Protein AF-A0A316W8A5-F1 (afdb_monomer)

pLDDT: mean 81.35, std 13.84, range [47.0, 95.38]

Secondary structure (DSSP, 8-state):
-HHHHHHHHHHHHTT-----HHHHHHHHHHHHHHHHHHHHHHHHHHHHHHHHHHTT-S----------HHHHHHHHHHHHHHTS-TTTTHHHHHHHHHHHHHHTTSPPPPPPSSSS--PPPGGG-TTS-------

Organism: NCBI:txid1522189

InterPro domains:
  IPR0031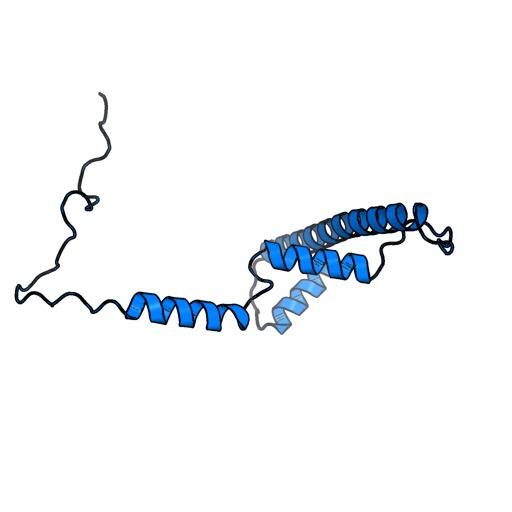62 Transcription initiation factor TAFII31 [PF02291] (1-133)
  IPR003162 Transcription initiation factor TAFII31 [cd07979] (1-111)
  IPR009072 Histone-fold [G3DSA:1.10.20.10] (1-80)
  IPR009072 Histone-fold [SSF47113] (1-75)
  IPR051431 Transcription initiation factor TFIID subunit 9/TAF9 [PTHR48068] (1-133)

Solvent-accessible surface area (backbone atoms only — not comparable to full-atom values): 8451 Å² total; per-residue (Å²): 114,74,66,58,54,52,53,51,51,52,39,46,75,72,72,48,85,81,75,63,73,66,55,54,53,51,50,50,51,48,53,50,53,50,52,55,50,39,51,52,48,9,43,56,48,35,53,53,55,56,53,54,39,76,74,73,50,100,75,74,72,90,65,73,92,66,68,46,72,65,28,43,52,48,30,50,51,55,49,28,61,74,66,68,59,62,56,67,67,70,65,47,49,60,54,48,51,53,50,48,54,62,58,66,65,56,77,79,78,84,83,72,93,65,93,73,85,86,73,69,59,74,92,76,42,94,78,68,83,91,72,82,85,79,129

Structure (mmCIF, N/CA/C/O backbone):
data_AF-A0A316W8A5-F1
#
_entry.id   AF-A0A316W8A5-F1
#
loop_
_atom_site.group_PDB
_atom_site.id
_atom_site.type_symbol
_atom_site.label_atom_id
_atom_site.label_alt_id
_atom_site.label_comp_id
_atom_site.label_asym_id
_atom_site.label_entity_id
_atom_site.label_seq_id
_atom_site.pdbx_PDB_ins_code
_atom_site.Cartn_x
_atom_site.Cartn_y
_atom_site.Cartn_z
_atom_site.occupancy
_atom_site.B_iso_or_equiv
_atom_site.auth_seq_id
_atom_site.auth_comp_id
_atom_site.auth_asym_id
_atom_site.auth_atom_id
_atom_site.pdbx_PDB_model_num
ATOM 1 N N . PRO A 1 1 ? -1.710 -10.010 -24.742 1.00 77.19 1 PRO A N 1
ATOM 2 C CA . PRO A 1 1 ? -0.427 -9.330 -24.426 1.00 77.19 1 PRO A CA 1
ATOM 3 C C . PRO A 1 1 ? 0.420 -10.135 -23.420 1.00 77.19 1 PRO A C 1
ATOM 5 O O . PRO A 1 1 ? -0.143 -10.763 -22.527 1.00 77.19 1 PRO A O 1
ATOM 8 N N . ARG A 1 2 ? 1.752 -10.149 -23.583 1.00 86.44 2 ARG A N 1
ATOM 9 C CA . ARG A 1 2 ? 2.684 -10.954 -22.765 1.00 86.44 2 ARG A CA 1
ATOM 10 C C . ARG A 1 2 ? 2.596 -10.622 -21.271 1.00 86.44 2 ARG A C 1
ATOM 12 O O . ARG A 1 2 ? 2.472 -11.535 -20.462 1.00 86.44 2 ARG A O 1
ATOM 19 N N . ASP A 1 3 ? 2.565 -9.339 -20.929 1.00 88.50 3 ASP A N 1
ATOM 20 C CA . ASP A 1 3 ? 2.628 -8.883 -19.533 1.00 88.50 3 ASP A CA 1
ATOM 21 C C . ASP A 1 3 ? 1.338 -9.171 -18.758 1.00 88.50 3 ASP A C 1
ATOM 23 O O . ASP A 1 3 ? 1.387 -9.543 -17.591 1.00 88.50 3 ASP A O 1
ATOM 27 N N . ALA A 1 4 ? 0.180 -9.137 -19.425 1.00 87.50 4 ALA A N 1
ATOM 28 C CA . ALA A 1 4 ? -1.089 -9.546 -18.820 1.00 87.50 4 ALA A CA 1
ATOM 29 C C . ALA A 1 4 ? -1.084 -11.031 -18.404 1.00 87.50 4 ALA A C 1
ATOM 31 O O . ALA A 1 4 ? -1.635 -11.384 -17.366 1.00 87.50 4 ALA A O 1
ATOM 32 N N . ARG A 1 5 ? -0.415 -11.902 -19.179 1.00 89.25 5 ARG A N 1
ATOM 33 C CA . ARG A 1 5 ? -0.250 -13.321 -18.819 1.00 89.25 5 ARG A CA 1
ATOM 34 C C . ARG A 1 5 ? 0.661 -13.483 -17.602 1.00 89.25 5 ARG A C 1
ATOM 36 O O . ARG A 1 5 ? 0.385 -14.323 -16.758 1.00 89.25 5 ARG A O 1
ATOM 43 N N . ILE A 1 6 ? 1.718 -12.677 -17.502 1.00 91.69 6 ILE A N 1
ATOM 44 C CA . ILE A 1 6 ? 2.619 -12.680 -16.341 1.00 91.69 6 ILE A CA 1
ATOM 45 C C . ILE A 1 6 ? 1.864 -12.227 -15.085 1.00 91.69 6 ILE A C 1
ATOM 47 O O . ILE A 1 6 ? 1.965 -12.884 -14.055 1.00 91.69 6 ILE A O 1
ATOM 51 N N . MET A 1 7 ? 1.051 -11.170 -15.181 1.00 90.25 7 MET A N 1
ATOM 52 C CA . MET A 1 7 ? 0.220 -10.713 -14.061 1.00 90.25 7 MET A CA 1
ATOM 53 C C . MET A 1 7 ? -0.821 -11.760 -13.640 1.00 90.25 7 MET A C 1
ATOM 55 O O . MET A 1 7 ? -1.032 -11.959 -12.449 1.00 90.25 7 MET A O 1
ATOM 59 N N . ALA A 1 8 ? -1.421 -12.486 -14.587 1.00 89.19 8 ALA A N 1
ATOM 60 C CA . ALA A 1 8 ? -2.328 -13.591 -14.269 1.00 89.19 8 ALA A CA 1
ATOM 61 C C . ALA A 1 8 ? -1.612 -14.753 -13.556 1.00 89.19 8 ALA A C 1
ATOM 63 O O . ALA A 1 8 ? -2.130 -15.293 -12.584 1.00 89.19 8 ALA A O 1
ATOM 64 N N . LEU A 1 9 ? -0.395 -15.105 -13.988 1.00 91.44 9 LEU A N 1
ATOM 65 C CA . LEU A 1 9 ? 0.426 -16.112 -13.305 1.00 91.44 9 LEU A CA 1
ATOM 66 C C . LEU A 1 9 ? 0.833 -15.665 -11.894 1.00 91.44 9 LEU A C 1
ATOM 68 O O . LEU A 1 9 ? 0.877 -16.489 -10.984 1.00 91.44 9 LEU A O 1
ATOM 72 N N . LEU A 1 10 ? 1.092 -14.370 -11.697 1.00 92.12 10 LEU A N 1
ATOM 73 C CA . LEU A 1 10 ? 1.365 -13.809 -10.376 1.00 92.12 10 LEU A CA 1
ATOM 74 C C . LEU A 1 10 ? 0.150 -13.970 -9.450 1.00 92.12 10 LEU A C 1
ATOM 76 O O . LEU A 1 10 ? 0.311 -14.449 -8.331 1.00 92.12 10 LEU A O 1
ATOM 80 N N . LEU A 1 11 ? -1.058 -13.646 -9.921 1.00 91.19 11 LEU A N 1
ATOM 81 C CA . LEU A 1 11 ? -2.294 -13.838 -9.149 1.00 91.19 11 LEU A CA 1
ATOM 82 C C . LEU A 1 11 ? -2.524 -15.316 -8.798 1.00 91.19 11 LEU A C 1
ATOM 84 O O . LEU A 1 11 ? -2.798 -15.632 -7.640 1.00 91.19 11 LEU A O 1
ATOM 88 N N . ALA A 1 12 ? -2.303 -16.223 -9.754 1.00 91.50 12 ALA A N 1
ATOM 89 C CA . ALA A 1 12 ? -2.390 -17.661 -9.514 1.00 91.50 12 ALA A CA 1
ATOM 90 C C . ALA A 1 12 ? -1.377 -18.136 -8.455 1.00 91.50 12 ALA A C 1
ATOM 92 O O . ALA A 1 12 ? -1.712 -18.952 -7.601 1.00 91.50 12 ALA A O 1
ATOM 93 N N . SER A 1 13 ? -0.156 -17.583 -8.440 1.00 94.56 13 SER A N 1
ATOM 94 C CA . SER A 1 13 ? 0.847 -17.907 -7.412 1.00 94.56 13 SER A CA 1
ATOM 95 C C . SER A 1 13 ? 0.458 -17.446 -6.001 1.00 94.56 13 SER A C 1
ATOM 97 O O . SER A 1 13 ? 0.945 -18.000 -5.019 1.00 94.56 13 SER A O 1
ATOM 99 N N . MET A 1 14 ? -0.441 -16.462 -5.896 1.00 92.44 14 MET A N 1
ATOM 100 C CA . MET A 1 14 ? -1.006 -15.981 -4.632 1.00 92.44 14 MET A CA 1
ATOM 101 C C . MET A 1 14 ? -2.274 -16.748 -4.215 1.00 92.44 14 MET A C 1
ATOM 103 O O . MET A 1 14 ? -2.869 -16.414 -3.193 1.00 92.44 14 MET A O 1
ATOM 107 N N . GLY A 1 15 ? -2.690 -17.762 -4.985 1.00 92.19 15 GLY A N 1
ATOM 108 C CA . GLY A 1 15 ? -3.896 -18.553 -4.726 1.00 92.19 15 GLY A CA 1
ATOM 109 C C . GLY A 1 15 ? -5.197 -17.893 -5.189 1.00 92.19 15 GLY A C 1
ATOM 110 O O . GLY A 1 15 ? -6.269 -18.280 -4.735 1.00 92.19 15 GLY A O 1
ATOM 111 N N . ILE A 1 16 ? -5.125 -16.884 -6.064 1.00 90.75 16 ILE A N 1
ATOM 112 C CA . ILE A 1 16 ? -6.307 -16.225 -6.633 1.00 90.75 16 ILE A CA 1
ATOM 113 C C . ILE A 1 16 ? -6.645 -16.924 -7.952 1.00 90.75 16 ILE A C 1
ATOM 115 O O . ILE A 1 16 ? -5.950 -16.740 -8.952 1.00 90.75 16 ILE A O 1
ATOM 119 N N . GLU A 1 17 ? -7.694 -17.745 -7.936 1.00 84.25 17 GLU A N 1
ATOM 120 C CA . GLU A 1 17 ? -8.096 -18.583 -9.077 1.00 84.25 17 GLU A CA 1
ATOM 121 C C . GLU A 1 17 ? -9.133 -17.913 -9.989 1.00 84.25 17 GLU A C 1
ATOM 123 O O . GLU A 1 17 ? -9.127 -18.156 -11.196 1.00 84.25 17 GLU A O 1
ATOM 128 N N . ASP A 1 18 ? -9.979 -17.036 -9.439 1.00 86.19 18 ASP A N 1
ATOM 129 C CA . ASP A 1 18 ? -11.000 -16.301 -10.188 1.00 86.19 18 ASP A CA 1
ATOM 130 C C . ASP A 1 18 ? -10.834 -14.792 -9.978 1.00 86.19 18 ASP A C 1
ATOM 132 O O . ASP A 1 18 ? -10.944 -14.274 -8.864 1.00 86.19 18 ASP A O 1
ATOM 136 N N . ALA A 1 19 ? -10.506 -14.086 -11.057 1.00 84.19 19 ALA A N 1
ATOM 137 C CA . ALA A 1 19 ? -10.328 -12.643 -11.069 1.00 84.19 19 ALA A CA 1
ATOM 138 C C . ALA A 1 19 ? -10.990 -12.058 -12.316 1.00 84.19 19 ALA A C 1
ATOM 140 O O . ALA A 1 19 ? -10.778 -12.532 -13.435 1.00 84.19 19 ALA A O 1
ATOM 141 N N . GLU A 1 20 ? -11.747 -10.978 -12.130 1.00 91.44 20 GLU A N 1
ATOM 142 C CA . GLU A 1 20 ? -12.373 -10.268 -13.240 1.00 91.44 20 GLU A CA 1
ATOM 143 C C . GLU A 1 20 ? -11.299 -9.751 -14.220 1.00 91.44 20 GLU A C 1
ATOM 145 O O . GLU A 1 20 ? -10.284 -9.188 -13.789 1.00 91.44 20 GLU A O 1
ATOM 150 N N . PRO A 1 21 ? -11.500 -9.865 -15.548 1.00 85.88 21 PRO A N 1
ATOM 151 C CA . PRO A 1 21 ? -10.518 -9.409 -16.536 1.00 85.88 21 PRO A CA 1
ATOM 152 C C . PRO A 1 21 ? -10.152 -7.920 -16.400 1.00 85.88 21 PRO A C 1
ATOM 154 O O . PRO A 1 21 ? -9.033 -7.528 -16.742 1.00 85.88 21 PRO A O 1
ATOM 157 N N . ALA A 1 22 ? -11.051 -7.090 -15.858 1.00 90.44 22 ALA A N 1
ATOM 158 C CA . ALA A 1 22 ? -10.792 -5.679 -15.577 1.00 90.44 22 ALA A CA 1
ATOM 159 C C . ALA A 1 22 ? -9.662 -5.471 -14.550 1.00 90.44 22 ALA A C 1
ATOM 161 O O . ALA A 1 22 ? -8.873 -4.532 -14.684 1.00 90.44 22 ALA A O 1
ATOM 162 N N . VAL A 1 23 ? -9.518 -6.374 -13.573 1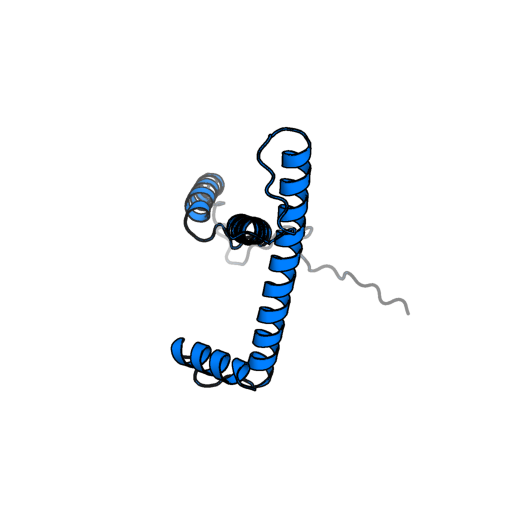.00 91.25 23 VAL A N 1
ATOM 163 C CA . VAL A 1 23 ? -8.477 -6.299 -12.534 1.00 91.25 23 VAL A CA 1
ATOM 164 C C . VAL A 1 23 ? -7.088 -6.426 -13.149 1.00 91.25 23 VAL A C 1
ATOM 166 O O . VAL A 1 23 ? -6.185 -5.673 -12.789 1.00 91.25 23 VAL A O 1
ATOM 169 N N . LEU A 1 24 ? -6.917 -7.321 -14.127 1.00 90.50 24 LEU A N 1
ATOM 170 C CA . LEU A 1 24 ? -5.646 -7.482 -14.840 1.00 90.50 24 LEU A CA 1
ATOM 171 C C . LEU A 1 24 ? -5.252 -6.201 -15.585 1.00 90.50 24 LEU A C 1
ATOM 173 O O . LEU A 1 24 ? -4.088 -5.800 -15.545 1.00 90.50 24 LEU A O 1
ATOM 177 N N . SER A 1 25 ? -6.217 -5.543 -16.234 1.00 91.75 25 SER A N 1
ATOM 178 C CA . SER A 1 25 ? -5.983 -4.270 -16.924 1.00 91.75 25 SER A CA 1
ATOM 179 C C . SER A 1 25 ? -5.609 -3.162 -15.940 1.00 91.75 25 SER A C 1
ATOM 181 O O . SER A 1 25 ? -4.632 -2.447 -16.159 1.00 91.75 25 SER A O 1
ATOM 183 N N . MET A 1 26 ? -6.342 -3.055 -14.830 1.00 93.50 26 MET A N 1
ATOM 184 C CA . MET A 1 26 ? -6.079 -2.066 -13.786 1.00 93.50 26 MET A CA 1
ATOM 185 C C . MET A 1 26 ? -4.694 -2.262 -13.159 1.00 93.50 26 MET A C 1
ATOM 187 O O . MET A 1 26 ? -3.965 -1.295 -12.948 1.00 93.50 26 MET A O 1
ATOM 191 N N . LEU A 1 27 ? -4.301 -3.506 -12.883 1.00 92.06 27 LEU A N 1
ATOM 192 C CA . LEU A 1 27 ? -3.011 -3.815 -12.271 1.00 92.06 27 LEU A CA 1
ATOM 193 C C . LEU A 1 27 ? -1.847 -3.541 -13.231 1.00 92.06 27 LEU A C 1
ATOM 195 O O . LEU A 1 27 ? -0.807 -3.026 -12.816 1.00 92.06 27 LEU A O 1
ATOM 199 N N . LEU A 1 28 ? -2.035 -3.811 -14.524 1.00 92.62 28 LEU A N 1
ATOM 200 C CA . LEU A 1 28 ? -1.055 -3.474 -15.552 1.00 92.62 28 LEU A CA 1
ATOM 201 C C . LEU A 1 28 ? -0.897 -1.955 -15.689 1.00 92.62 28 LEU A C 1
ATOM 203 O O . LEU A 1 28 ? 0.227 -1.452 -15.651 1.00 92.62 28 LEU A O 1
ATOM 207 N N . GLU A 1 29 ? -2.002 -1.214 -15.751 1.00 94.00 29 GLU A N 1
ATOM 208 C CA . GLU A 1 29 ? -1.973 0.248 -15.769 1.00 94.00 29 GLU A CA 1
ATOM 209 C C . GLU A 1 29 ? -1.307 0.820 -14.510 1.00 94.00 29 GLU A C 1
ATOM 211 O O . GLU A 1 29 ? -0.455 1.707 -14.603 1.00 94.00 29 GLU A O 1
ATOM 216 N N . PHE A 1 30 ? -1.637 0.276 -13.338 1.00 93.50 30 PHE A N 1
ATOM 217 C CA . PHE A 1 30 ? -1.005 0.644 -12.079 1.00 93.50 30 PHE A CA 1
ATOM 218 C C . PHE A 1 30 ? 0.508 0.407 -12.116 1.00 93.50 30 PHE A C 1
ATOM 220 O O . PHE A 1 30 ? 1.266 1.312 -11.773 1.00 93.50 30 PHE A O 1
ATOM 227 N N . SER A 1 31 ? 0.960 -0.768 -12.568 1.00 93.12 31 SER A N 1
ATOM 228 C CA . SER A 1 31 ? 2.387 -1.107 -12.639 1.00 93.12 31 SER A CA 1
ATOM 229 C C . SER A 1 31 ? 3.155 -0.150 -13.553 1.00 93.12 31 SER A C 1
ATOM 231 O O . SER A 1 31 ? 4.225 0.343 -13.189 1.00 93.12 31 SER A O 1
ATOM 233 N N . HIS A 1 32 ? 2.556 0.203 -14.692 1.00 94.12 32 HIS A N 1
ATOM 234 C CA . HIS A 1 32 ? 3.144 1.126 -15.649 1.00 94.12 32 HIS A CA 1
ATOM 235 C C . HIS A 1 32 ? 3.195 2.553 -15.092 1.00 94.12 32 HIS A C 1
ATOM 237 O O . HIS A 1 32 ? 4.246 3.194 -15.115 1.00 94.12 32 HIS A O 1
ATOM 243 N N . ARG A 1 33 ? 2.087 3.051 -14.524 1.00 94.38 33 ARG A N 1
ATOM 244 C CA . ARG A 1 33 ? 2.041 4.371 -13.870 1.00 94.38 33 ARG A CA 1
ATOM 245 C C . ARG A 1 33 ? 3.021 4.445 -12.697 1.00 94.38 33 ARG A C 1
ATOM 247 O O . ARG A 1 33 ? 3.678 5.468 -12.513 1.00 94.38 33 ARG A O 1
ATOM 254 N N . TYR A 1 34 ? 3.148 3.372 -11.917 1.00 93.56 34 TYR A N 1
ATOM 255 C CA . TYR A 1 34 ? 4.079 3.303 -10.798 1.00 93.56 34 TYR A CA 1
ATOM 256 C C . TYR A 1 34 ? 5.530 3.420 -11.268 1.00 93.56 34 TYR A C 1
ATOM 258 O O . TYR A 1 34 ? 6.240 4.293 -10.766 1.00 93.56 34 TYR A O 1
ATOM 266 N N . ALA A 1 35 ? 5.941 2.600 -12.241 1.00 94.19 35 ALA A N 1
ATOM 267 C CA . ALA A 1 35 ? 7.293 2.620 -12.794 1.00 94.19 35 ALA A CA 1
ATOM 268 C C . ALA A 1 35 ? 7.618 3.971 -13.445 1.00 94.19 35 ALA A C 1
ATOM 270 O O . ALA A 1 35 ? 8.662 4.551 -13.162 1.00 94.19 35 ALA A O 1
ATOM 271 N N . ALA A 1 36 ? 6.695 4.521 -14.240 1.00 95.00 36 ALA A N 1
ATOM 272 C CA . ALA A 1 36 ? 6.876 5.822 -14.875 1.00 95.00 36 ALA A CA 1
ATOM 273 C C . ALA A 1 36 ? 7.048 6.955 -13.850 1.00 95.00 36 ALA A C 1
ATOM 275 O O . ALA A 1 36 ? 7.872 7.840 -14.051 1.00 95.00 36 ALA A O 1
ATOM 276 N N . ASN A 1 37 ? 6.303 6.934 -12.741 1.00 93.38 37 ASN A N 1
ATOM 277 C CA . ASN A 1 37 ? 6.453 7.941 -11.689 1.00 93.38 37 ASN A CA 1
ATOM 278 C C . ASN A 1 37 ? 7.785 7.794 -10.941 1.00 93.38 37 ASN A C 1
ATOM 280 O O . ASN A 1 37 ? 8.472 8.788 -10.761 1.00 93.38 37 ASN A O 1
ATOM 284 N N . ILE A 1 38 ? 8.188 6.568 -10.583 1.00 93.81 38 ILE A N 1
ATOM 285 C CA . ILE A 1 38 ? 9.491 6.330 -9.937 1.00 93.81 38 ILE A CA 1
ATOM 286 C C . ILE A 1 38 ? 10.647 6.779 -10.833 1.00 93.81 38 ILE A C 1
ATOM 288 O O . ILE A 1 38 ? 11.578 7.410 -10.349 1.00 93.81 38 ILE A O 1
ATOM 292 N N . LEU A 1 39 ? 10.587 6.488 -12.135 1.00 93.12 39 LEU A N 1
ATOM 293 C CA . LEU A 1 39 ? 11.632 6.898 -13.073 1.00 93.12 39 LEU A CA 1
ATOM 294 C C . LEU A 1 39 ? 11.696 8.419 -13.251 1.00 93.12 39 LEU A C 1
ATOM 296 O O . LEU A 1 39 ? 12.792 8.956 -13.362 1.00 93.12 39 LEU A O 1
ATOM 300 N N . ARG A 1 40 ? 10.553 9.120 -13.237 1.00 93.00 40 ARG A N 1
ATOM 301 C CA . ARG A 1 40 ? 10.530 10.594 -13.252 1.00 93.00 40 ARG A CA 1
ATOM 302 C C . ARG A 1 40 ? 11.184 11.180 -12.005 1.00 93.00 40 ARG A C 1
ATOM 304 O O . ARG A 1 40 ? 12.021 12.068 -12.129 1.00 93.00 40 ARG A O 1
ATOM 311 N N . ASP A 1 41 ? 10.843 10.660 -10.830 1.00 92.56 41 ASP A N 1
ATOM 312 C CA . ASP A 1 41 ? 11.420 11.123 -9.564 1.00 92.56 41 ASP A CA 1
ATOM 313 C C . ASP A 1 41 ? 12.931 10.830 -9.510 1.00 92.56 41 ASP A C 1
ATOM 315 O O . ASP A 1 41 ? 13.726 11.694 -9.144 1.00 92.56 41 ASP A O 1
ATOM 319 N N . ALA A 1 42 ? 13.350 9.645 -9.963 1.00 91.81 42 ALA A N 1
ATOM 320 C CA . ALA A 1 42 ? 14.759 9.267 -10.042 1.00 91.81 42 ALA A CA 1
ATOM 321 C C . ALA A 1 42 ? 15.543 10.130 -11.048 1.00 91.81 42 ALA A C 1
ATOM 323 O O . ALA A 1 42 ? 16.689 10.491 -10.787 1.00 91.81 42 ALA A O 1
ATOM 324 N N . GLN A 1 43 ? 14.929 10.522 -12.171 1.00 90.75 43 GLN A N 1
ATOM 325 C CA . GLN A 1 43 ? 15.545 11.457 -13.112 1.00 90.75 43 GLN A CA 1
ATOM 326 C C . GLN A 1 43 ? 15.809 12.814 -12.445 1.00 90.75 43 GLN A C 1
ATOM 328 O O . GLN A 1 43 ? 16.925 13.323 -12.541 1.00 90.75 43 GLN A O 1
ATOM 333 N N . ILE A 1 44 ? 14.833 13.354 -11.708 1.00 90.75 44 ILE A N 1
ATOM 334 C CA . ILE A 1 44 ? 14.994 14.603 -10.947 1.00 90.75 44 ILE A CA 1
ATOM 335 C C . ILE A 1 44 ? 16.162 14.477 -9.956 1.00 90.75 44 ILE A C 1
ATOM 337 O O . ILE A 1 44 ? 17.009 15.367 -9.872 1.00 90.75 44 ILE A O 1
ATOM 341 N N . TYR A 1 45 ? 16.270 13.353 -9.244 1.00 88.94 45 TYR A N 1
ATOM 342 C CA . TYR A 1 45 ? 17.381 13.115 -8.315 1.00 88.94 45 TYR A CA 1
ATOM 343 C C . TYR A 1 45 ? 18.744 13.032 -9.008 1.00 88.94 45 TYR A C 1
ATOM 345 O O . TYR A 1 45 ? 19.689 13.679 -8.548 1.00 88.94 45 TYR A O 1
ATOM 353 N N . SER A 1 46 ? 18.828 12.353 -10.153 1.00 86.06 46 SER A N 1
ATOM 354 C CA . SER A 1 46 ? 20.058 12.296 -10.948 1.00 86.06 46 SER A CA 1
ATOM 355 C C . SER A 1 46 ? 20.491 13.693 -11.424 1.00 86.06 46 SER A C 1
ATOM 357 O O . SER A 1 46 ? 21.657 14.073 -11.301 1.00 86.06 46 SER A O 1
ATOM 359 N N . GLU A 1 47 ? 19.548 14.529 -11.878 1.00 86.12 47 GLU A N 1
ATOM 360 C CA . GLU A 1 47 ? 19.811 15.909 -12.301 1.00 86.12 47 GLU A CA 1
ATOM 361 C C . GLU A 1 47 ? 20.357 16.763 -11.143 1.00 86.12 47 GLU A C 1
ATOM 363 O O . GLU A 1 47 ? 21.342 17.491 -11.320 1.00 86.12 47 GLU A O 1
ATOM 368 N N . HIS A 1 48 ? 19.787 16.621 -9.940 1.00 84.38 48 HIS A N 1
ATOM 369 C CA . HIS A 1 48 ? 20.281 17.282 -8.730 1.00 84.38 48 HIS A CA 1
ATOM 370 C C . HIS A 1 48 ? 21.700 16.831 -8.338 1.00 84.38 48 HIS A C 1
ATOM 372 O O . HIS A 1 48 ? 22.540 17.676 -8.011 1.00 84.38 48 HIS A O 1
ATOM 378 N N . ALA A 1 49 ? 22.005 15.533 -8.415 1.00 79.88 49 ALA A N 1
ATOM 379 C CA . ALA A 1 49 ? 23.336 14.993 -8.122 1.00 79.88 49 ALA A CA 1
ATOM 380 C C . ALA A 1 49 ? 24.409 15.482 -9.120 1.00 79.88 49 ALA A C 1
ATOM 382 O O . ALA A 1 49 ? 25.556 15.773 -8.758 1.00 79.88 49 ALA A O 1
ATOM 383 N N . HIS A 1 50 ? 24.039 15.644 -10.391 1.00 69.25 50 HIS A N 1
ATOM 384 C CA . HIS A 1 50 ? 24.934 16.182 -11.417 1.00 69.25 50 HIS A CA 1
ATOM 385 C C . HIS A 1 50 ? 25.125 17.703 -11.328 1.00 69.25 50 HIS A C 1
ATOM 387 O O . HIS A 1 50 ? 26.143 18.215 -11.804 1.00 69.25 50 HIS A O 1
ATOM 393 N N . PHE A 1 51 ? 24.177 18.450 -10.755 1.00 64.25 51 PHE A N 1
ATOM 394 C CA . PHE A 1 51 ? 24.363 19.875 -10.463 1.00 64.25 51 PHE A CA 1
ATOM 395 C C . PHE A 1 51 ? 25.329 20.089 -9.288 1.00 64.25 51 PHE A C 1
ATOM 397 O O . PHE A 1 51 ? 26.230 20.922 -9.380 1.00 64.25 51 PHE A O 1
ATOM 404 N N . SER A 1 52 ? 25.213 19.291 -8.221 1.00 57.84 52 SER A N 1
ATOM 405 C CA . SER A 1 52 ? 26.089 19.400 -7.044 1.00 57.84 52 SER A CA 1
ATOM 406 C C . SER A 1 52 ? 27.547 19.031 -7.355 1.00 57.84 52 SER A C 1
ATOM 408 O O . SER A 1 52 ? 28.468 19.714 -6.906 1.00 57.84 52 SER A O 1
ATOM 410 N N . THR A 1 53 ? 27.776 18.030 -8.213 1.00 57.22 53 THR A N 1
ATOM 411 C CA . THR A 1 53 ? 29.132 17.599 -8.604 1.00 57.22 53 THR A CA 1
ATOM 412 C C . THR A 1 53 ? 29.831 18.627 -9.508 1.00 57.22 53 THR A C 1
ATOM 414 O O . THR A 1 53 ? 31.039 18.831 -9.394 1.00 57.22 53 THR A O 1
ATOM 417 N N . ARG A 1 54 ? 29.080 19.361 -10.346 1.00 54.81 54 ARG A N 1
ATOM 418 C CA . ARG A 1 54 ? 29.609 20.474 -11.163 1.00 54.81 54 ARG A CA 1
ATOM 419 C C . ARG A 1 54 ? 30.093 21.669 -10.330 1.00 54.81 54 ARG A C 1
ATOM 421 O O . ARG A 1 54 ? 30.906 22.444 -10.823 1.00 54.81 54 ARG A O 1
ATOM 428 N N . SER A 1 55 ? 29.631 21.805 -9.086 1.00 54.31 55 SER A N 1
ATOM 429 C CA . SER A 1 55 ? 30.004 22.902 -8.184 1.00 54.31 55 SER A CA 1
ATOM 430 C C . SER A 1 55 ? 31.130 22.551 -7.193 1.00 54.31 55 SER A C 1
ATOM 432 O O . SER A 1 55 ? 31.567 23.449 -6.474 1.00 54.31 55 SER A O 1
ATOM 434 N N . GLY A 1 56 ? 31.609 21.297 -7.108 1.00 50.03 56 GLY A N 1
ATOM 435 C CA . GLY A 1 56 ? 32.476 20.907 -5.982 1.00 50.03 56 GLY A CA 1
ATOM 436 C C . GLY A 1 56 ? 33.304 19.618 -6.065 1.00 50.03 56 GLY A C 1
ATOM 437 O O . GLY A 1 56 ? 33.768 19.170 -5.021 1.00 50.03 56 GLY A O 1
ATOM 438 N N . GLY A 1 57 ? 33.541 19.002 -7.230 1.00 47.00 57 GLY A N 1
ATOM 439 C CA . GLY A 1 57 ? 34.405 17.811 -7.280 1.00 47.00 57 GLY A CA 1
ATOM 440 C C . GLY A 1 57 ? 34.909 17.437 -8.673 1.00 47.00 57 GLY A C 1
ATOM 441 O O . GLY A 1 57 ? 34.133 17.261 -9.602 1.00 47.00 57 GLY A O 1
ATOM 442 N N . VAL A 1 58 ? 36.227 17.266 -8.792 1.00 48.97 58 VAL A N 1
ATOM 443 C CA . VAL A 1 58 ? 37.040 17.117 -10.022 1.00 48.97 58 VAL A CA 1
ATOM 444 C C . VAL A 1 58 ? 36.794 15.815 -10.825 1.00 48.97 58 VAL A C 1
ATOM 446 O O . VAL A 1 58 ? 37.495 15.552 -11.792 1.00 48.97 58 VAL A O 1
ATOM 449 N N . ASN A 1 59 ? 35.761 15.020 -10.521 1.00 48.44 59 ASN A N 1
ATOM 450 C CA . ASN A 1 59 ? 35.559 13.690 -11.125 1.00 48.44 59 ASN A CA 1
ATOM 451 C C . ASN A 1 59 ? 34.164 13.481 -11.755 1.00 48.44 59 ASN A C 1
ATOM 453 O O . ASN A 1 59 ? 33.600 12.392 -11.665 1.00 48.44 59 ASN A O 1
ATOM 457 N N . ALA A 1 60 ? 33.581 14.495 -12.402 1.00 54.31 60 ALA A N 1
ATOM 458 C CA . ALA A 1 60 ? 32.358 14.312 -13.189 1.00 54.31 60 ALA A CA 1
ATOM 459 C C . ALA A 1 60 ? 32.694 13.719 -14.569 1.00 54.31 60 ALA A C 1
ATOM 461 O O . ALA A 1 60 ? 32.945 14.449 -15.527 1.00 54.31 60 ALA A O 1
ATOM 462 N N . SER A 1 61 ? 32.714 12.387 -14.671 1.00 47.16 61 SER A N 1
ATOM 463 C CA . SER A 1 61 ? 32.716 11.701 -15.967 1.00 47.16 61 SER A CA 1
ATOM 464 C C . SER A 1 61 ? 31.522 12.191 -16.790 1.00 47.16 61 SER A C 1
ATOM 466 O O . SER A 1 61 ? 30.378 12.109 -16.346 1.00 47.16 61 SER A O 1
ATOM 468 N N . ALA A 1 62 ? 31.804 12.730 -17.974 1.00 48.69 62 ALA A N 1
ATOM 469 C CA . ALA A 1 62 ? 30.864 13.336 -18.913 1.00 48.69 62 ALA A CA 1
ATOM 470 C C . ALA A 1 62 ? 29.952 12.310 -19.619 1.00 48.69 62 ALA A C 1
ATOM 472 O O . ALA A 1 62 ? 29.735 12.381 -20.827 1.00 48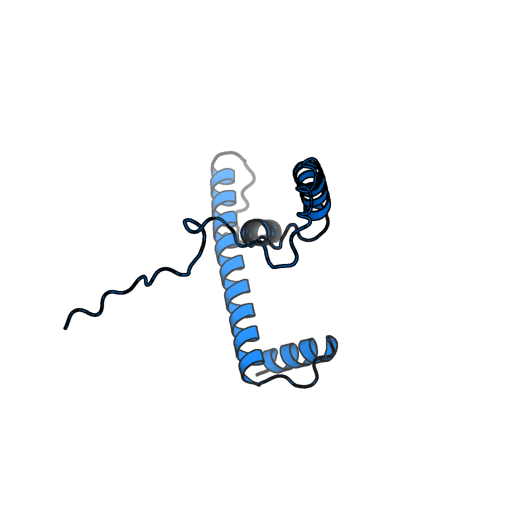.69 62 ALA A O 1
ATOM 473 N N . SER A 1 63 ? 29.427 11.330 -18.887 1.00 48.88 63 SER A N 1
ATOM 474 C CA . SER A 1 63 ? 28.331 10.488 -19.356 1.00 48.88 63 SER A CA 1
ATOM 475 C C . SER A 1 63 ? 27.010 11.193 -19.061 1.00 48.88 63 SER A C 1
ATOM 477 O O . SER A 1 63 ? 26.854 11.784 -17.995 1.00 48.88 63 SER A O 1
ATOM 479 N N . SER A 1 64 ? 26.080 11.152 -20.018 1.00 55.97 64 SER A N 1
ATOM 480 C CA . SER A 1 64 ? 24.686 11.613 -19.922 1.00 55.97 64 SER A CA 1
ATOM 481 C C . SER A 1 64 ? 24.054 11.343 -18.546 1.00 55.97 64 SER A C 1
ATOM 483 O O . SER A 1 64 ? 24.489 10.387 -17.906 1.00 55.97 64 SER A O 1
ATOM 485 N N . PRO A 1 65 ? 23.033 12.113 -18.100 1.00 61.44 65 PRO A N 1
ATOM 486 C CA . PRO A 1 65 ? 22.333 11.863 -16.835 1.00 61.44 65 PRO A CA 1
ATOM 487 C C . PRO A 1 65 ? 21.695 10.471 -16.871 1.00 61.44 65 PRO A C 1
ATOM 489 O O . PRO A 1 65 ? 20.580 10.274 -17.352 1.00 61.44 65 PRO A O 1
ATOM 492 N N . ALA A 1 66 ? 22.470 9.477 -16.467 1.00 74.00 66 ALA A N 1
ATOM 493 C CA . ALA A 1 66 ? 22.085 8.090 -16.459 1.00 74.00 66 ALA A CA 1
ATOM 494 C C . ALA A 1 66 ? 21.534 7.839 -15.067 1.00 74.00 66 ALA A C 1
ATOM 496 O O . ALA A 1 66 ? 22.268 7.936 -14.087 1.00 74.00 66 ALA A O 1
ATOM 497 N N . VAL A 1 67 ? 20.235 7.557 -14.995 1.00 82.12 67 VAL A N 1
ATOM 498 C CA . VAL A 1 67 ? 19.556 7.242 -13.739 1.00 82.12 67 VAL A CA 1
ATOM 499 C C . VAL A 1 67 ? 20.268 6.058 -13.084 1.00 82.12 67 VAL A C 1
ATOM 501 O O . VAL A 1 67 ? 20.297 4.957 -13.642 1.00 82.12 67 VAL A O 1
ATOM 504 N N . GLY A 1 68 ? 20.875 6.303 -11.924 1.00 87.31 68 GLY A N 1
ATOM 505 C CA . GLY A 1 68 ? 21.594 5.292 -11.164 1.00 87.31 68 GLY A CA 1
ATOM 506 C C . GLY A 1 68 ? 20.655 4.415 -10.338 1.00 87.31 68 GLY A C 1
ATOM 507 O O . GLY A 1 68 ? 19.496 4.752 -10.094 1.00 87.31 68 GLY A O 1
ATOM 508 N N . LEU A 1 69 ? 21.177 3.286 -9.849 1.00 90.06 69 LEU A N 1
ATOM 509 C CA . LEU A 1 69 ? 20.451 2.439 -8.897 1.00 90.06 69 LEU A CA 1
ATOM 510 C C . LEU A 1 69 ? 20.101 3.211 -7.614 1.00 90.06 69 LEU A C 1
ATOM 512 O O . LEU A 1 69 ? 18.989 3.077 -7.107 1.00 90.06 69 LEU A O 1
ATOM 516 N N . GLU A 1 70 ? 21.020 4.052 -7.135 1.00 89.25 70 GLU A N 1
ATOM 517 C CA . GLU A 1 70 ? 20.830 4.872 -5.933 1.00 89.25 70 GLU A CA 1
ATOM 518 C C . GLU A 1 70 ? 19.675 5.872 -6.086 1.00 89.25 70 GLU A C 1
ATOM 520 O O . GLU A 1 70 ? 18.867 6.023 -5.171 1.00 89.25 70 GLU A O 1
ATOM 525 N N . ASP A 1 71 ? 19.523 6.485 -7.265 1.00 89.88 71 ASP A N 1
ATOM 526 C CA . ASP A 1 71 ? 18.425 7.418 -7.544 1.00 89.88 71 ASP A CA 1
ATOM 527 C C . ASP A 1 71 ? 17.067 6.703 -7.509 1.00 89.88 71 ASP A C 1
ATOM 529 O O . ASP A 1 71 ? 16.085 7.220 -6.971 1.00 89.88 71 ASP A O 1
ATOM 533 N N . ILE A 1 72 ? 17.014 5.475 -8.038 1.00 92.75 72 ILE A N 1
ATOM 534 C CA . ILE A 1 72 ? 15.813 4.631 -8.014 1.00 92.75 72 ILE A CA 1
ATOM 535 C C . ILE A 1 72 ? 15.493 4.204 -6.579 1.00 92.75 72 ILE A C 1
ATOM 537 O O . ILE A 1 72 ? 14.336 4.271 -6.161 1.00 92.75 72 ILE A O 1
ATOM 541 N N . MET A 1 73 ? 16.497 3.784 -5.806 1.00 92.62 73 MET A N 1
ATOM 542 C CA . MET A 1 73 ? 16.317 3.415 -4.401 1.00 92.62 73 MET A CA 1
ATOM 543 C C . MET A 1 73 ? 15.814 4.599 -3.571 1.00 92.62 73 MET A C 1
ATOM 545 O O . MET A 1 73 ? 14.888 4.442 -2.767 1.00 92.62 73 MET A O 1
ATOM 549 N N . LEU A 1 74 ? 16.356 5.794 -3.811 1.00 91.06 74 LEU A N 1
ATOM 550 C CA . LEU A 1 74 ? 15.906 7.017 -3.163 1.00 91.06 74 LEU A CA 1
ATOM 551 C C . LEU A 1 74 ? 14.454 7.342 -3.540 1.00 91.06 74 LEU A C 1
ATOM 553 O O . LEU A 1 74 ? 13.634 7.544 -2.646 1.00 91.06 74 LEU A O 1
ATOM 557 N N . ALA A 1 75 ? 14.096 7.290 -4.826 1.00 92.06 75 ALA A N 1
ATOM 558 C CA . ALA A 1 75 ? 12.724 7.507 -5.303 1.00 92.06 75 ALA A CA 1
ATOM 559 C C . ALA A 1 75 ? 11.720 6.524 -4.695 1.00 92.06 75 ALA A C 1
ATOM 561 O O . ALA A 1 75 ? 10.644 6.920 -4.236 1.00 92.06 75 ALA A O 1
ATOM 562 N N . VAL A 1 76 ? 12.077 5.242 -4.614 1.00 91.94 76 VAL A N 1
ATOM 563 C CA . VAL A 1 76 ? 11.228 4.226 -3.985 1.00 91.94 76 VAL A CA 1
ATOM 564 C C . VAL A 1 76 ? 11.078 4.491 -2.487 1.00 91.94 76 VAL A C 1
ATOM 566 O O . VAL A 1 76 ? 9.956 4.471 -1.980 1.00 91.94 76 VAL A O 1
ATOM 569 N N . SER A 1 77 ? 12.168 4.789 -1.776 1.00 88.88 77 SER A N 1
ATOM 570 C CA . SER A 1 77 ? 12.120 5.050 -0.331 1.00 88.88 77 SER A CA 1
ATOM 571 C C . SER A 1 77 ? 11.302 6.301 0.017 1.00 88.88 77 SER A C 1
ATOM 573 O O . SER A 1 77 ? 10.469 6.251 0.925 1.00 88.88 77 SER A O 1
ATOM 575 N N . ALA A 1 78 ? 11.442 7.385 -0.752 1.00 88.69 78 ALA A N 1
ATOM 576 C CA . ALA A 1 78 ? 10.666 8.611 -0.585 1.00 88.69 78 ALA A CA 1
ATOM 577 C C . ALA A 1 78 ? 9.166 8.366 -0.808 1.00 88.69 78 ALA A C 1
ATOM 579 O O . ALA A 1 78 ? 8.318 8.805 -0.025 1.00 88.69 78 ALA A O 1
ATOM 580 N N . LYS A 1 79 ? 8.817 7.593 -1.842 1.00 87.25 79 LYS A N 1
ATOM 581 C CA . LYS A 1 79 ? 7.423 7.242 -2.128 1.00 87.25 79 LYS A CA 1
ATOM 582 C C . LYS A 1 79 ? 6.821 6.331 -1.062 1.00 87.25 79 LYS A C 1
ATOM 584 O O . LYS A 1 79 ? 5.665 6.513 -0.685 1.00 87.25 79 LYS A O 1
ATOM 589 N N . LEU A 1 80 ? 7.595 5.379 -0.546 1.00 85.19 80 LEU A N 1
ATOM 590 C CA . LEU A 1 80 ? 7.178 4.502 0.546 1.00 85.19 80 LEU A CA 1
ATOM 591 C C . LEU A 1 80 ? 6.942 5.278 1.849 1.00 85.19 80 LEU A C 1
ATOM 593 O O . LEU A 1 80 ? 5.967 4.991 2.547 1.00 85.19 80 LEU A O 1
ATOM 597 N N . ALA A 1 81 ? 7.778 6.279 2.143 1.00 82.19 81 ALA A N 1
ATOM 598 C CA . ALA A 1 81 ? 7.597 7.169 3.286 1.00 82.19 81 ALA A CA 1
ATOM 599 C C . ALA A 1 81 ? 6.297 7.985 3.175 1.00 82.19 81 ALA A C 1
ATOM 601 O O . ALA A 1 81 ? 5.520 8.033 4.126 1.00 82.19 81 ALA A O 1
ATOM 602 N N . ASN A 1 82 ? 6.012 8.550 1.998 1.00 79.00 82 ASN A N 1
ATOM 603 C CA . ASN A 1 82 ? 4.814 9.367 1.770 1.00 79.00 82 ASN A CA 1
ATOM 604 C C . ASN A 1 82 ? 3.523 8.545 1.632 1.00 79.00 82 ASN A C 1
ATOM 606 O O . ASN A 1 82 ? 2.447 9.013 1.989 1.00 79.00 82 ASN A O 1
ATOM 610 N N . SER A 1 83 ? 3.606 7.308 1.137 1.00 76.38 83 SER A N 1
ATOM 611 C CA . SER A 1 83 ? 2.442 6.428 0.959 1.00 76.38 83 SER A CA 1
ATOM 612 C C 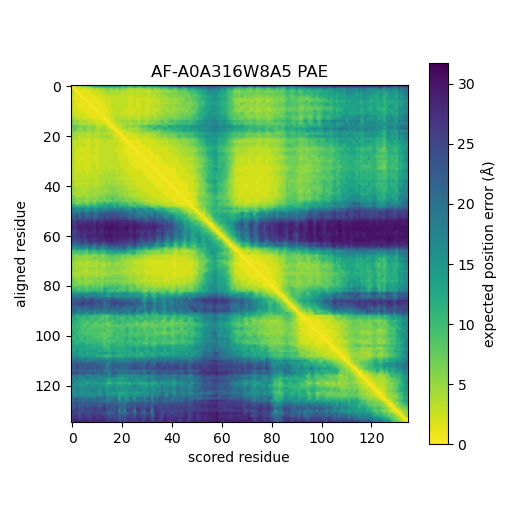. SER A 1 83 ? 1.922 5.837 2.279 1.00 76.38 83 SER A C 1
ATOM 614 O O . SER A 1 83 ? 0.980 5.043 2.247 1.00 76.38 83 SER A O 1
ATOM 616 N N . GLY A 1 84 ? 2.562 6.122 3.419 1.00 63.53 84 GLY A N 1
ATOM 617 C CA . GLY A 1 84 ? 2.184 5.593 4.736 1.00 63.53 84 GLY A CA 1
ATOM 61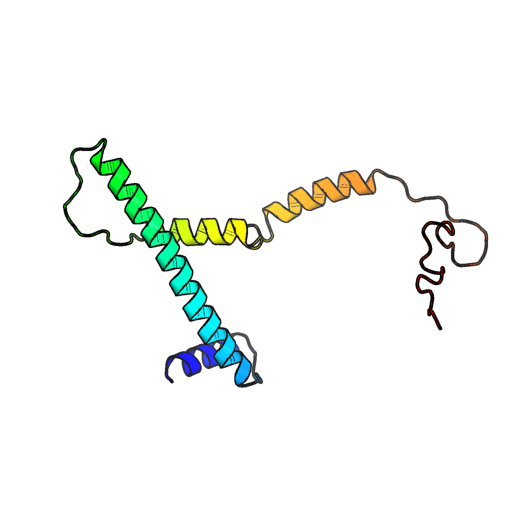8 C C . GLY A 1 84 ? 2.395 4.082 4.911 1.00 63.53 84 GLY A C 1
ATOM 619 O O . GLY A 1 84 ? 2.252 3.569 6.013 1.00 63.53 84 GLY A O 1
ATOM 620 N N . ARG A 1 85 ? 2.770 3.355 3.847 1.00 61.31 85 ARG A N 1
ATOM 621 C CA . ARG A 1 85 ? 2.972 1.893 3.851 1.00 61.31 85 ARG A CA 1
ATOM 622 C C . ARG A 1 85 ? 4.428 1.472 4.066 1.00 61.31 85 ARG A C 1
ATOM 624 O O . ARG A 1 85 ? 4.675 0.336 4.453 1.00 61.31 85 ARG A O 1
ATOM 631 N N . GLY A 1 86 ? 5.390 2.381 3.878 1.00 54.62 86 GLY A N 1
ATOM 632 C CA . GLY A 1 86 ? 6.834 2.128 4.011 1.00 54.62 86 GLY A CA 1
ATOM 633 C C . GLY A 1 86 ? 7.360 1.914 5.431 1.00 54.62 86 GLY A C 1
ATOM 634 O O . GLY A 1 86 ? 8.545 1.657 5.610 1.00 54.62 86 GLY A O 1
ATOM 635 N N . ARG A 1 87 ? 6.496 2.028 6.442 1.00 53.53 87 ARG A N 1
ATOM 636 C CA . ARG A 1 87 ? 6.807 1.820 7.866 1.00 53.53 87 ARG A CA 1
ATOM 637 C C . ARG A 1 87 ? 5.939 0.739 8.519 1.00 53.53 87 ARG A C 1
ATOM 639 O O . ARG A 1 87 ? 5.864 0.661 9.746 1.00 53.53 87 ARG A O 1
ATOM 646 N N . GLY A 1 88 ? 5.290 -0.082 7.692 1.00 54.47 88 GLY A N 1
ATOM 647 C CA . GLY A 1 88 ? 4.371 -1.123 8.129 1.00 54.47 88 GLY A CA 1
ATOM 648 C C . GLY A 1 88 ? 5.024 -2.116 9.090 1.00 54.47 88 GLY A C 1
ATOM 649 O O . GLY A 1 88 ? 6.104 -2.647 8.831 1.00 54.47 88 GLY A O 1
ATOM 650 N N . ALA A 1 89 ? 4.318 -2.366 10.187 1.00 53.69 89 ALA A N 1
ATOM 651 C CA . ALA A 1 89 ? 4.539 -3.377 11.218 1.00 53.69 89 ALA A CA 1
ATOM 652 C C . ALA A 1 89 ? 5.539 -3.058 12.343 1.00 53.69 89 ALA A C 1
ATOM 654 O O . ALA A 1 89 ? 5.133 -3.088 13.504 1.00 53.69 89 ALA A O 1
ATOM 655 N N . ALA A 1 90 ? 6.817 -2.767 12.074 1.00 51.56 90 ALA A N 1
ATOM 656 C CA . ALA A 1 90 ? 7.801 -2.696 13.171 1.00 51.56 90 ALA A CA 1
ATOM 657 C C . ALA A 1 90 ? 7.699 -1.397 13.993 1.00 51.56 90 ALA A C 1
ATOM 659 O O . ALA A 1 90 ? 7.579 -1.443 15.215 1.00 51.56 90 ALA A O 1
ATOM 660 N N . THR A 1 91 ? 7.687 -0.237 13.326 1.00 61.28 91 THR A N 1
ATOM 661 C CA . THR A 1 91 ? 7.616 1.072 14.012 1.00 61.28 91 THR A CA 1
ATOM 662 C C . THR A 1 91 ? 6.216 1.406 14.527 1.00 61.28 91 THR A C 1
ATOM 664 O O . THR A 1 91 ? 6.062 2.127 15.510 1.00 61.28 91 THR A O 1
ATOM 667 N N . GLU A 1 92 ? 5.188 0.844 13.891 1.00 69.12 92 GLU A N 1
ATOM 668 C CA . GLU A 1 92 ? 3.794 1.077 14.261 1.00 69.12 92 GLU A CA 1
ATOM 669 C C . GLU A 1 92 ? 3.452 0.420 15.601 1.00 69.12 92 GLU A C 1
ATOM 671 O O . GLU A 1 92 ? 2.717 0.999 16.392 1.00 69.12 92 GLU A O 1
ATOM 676 N N . LYS A 1 93 ? 4.041 -0.742 15.918 1.00 83.25 93 LYS A N 1
ATOM 677 C CA . LYS A 1 93 ? 3.768 -1.443 17.178 1.00 83.25 93 LYS A CA 1
ATOM 678 C C . LYS A 1 93 ? 4.205 -0.641 18.405 1.00 83.25 93 LYS A C 1
ATOM 680 O O . LYS A 1 93 ? 3.438 -0.548 19.356 1.00 83.25 93 LYS A O 1
ATOM 685 N N . GLU A 1 94 ? 5.413 -0.080 18.413 1.00 85.69 94 GLU A N 1
ATOM 686 C CA . GLU A 1 94 ? 5.902 0.712 19.554 1.00 85.69 94 GLU A CA 1
ATOM 687 C C . GLU A 1 94 ? 5.096 2.003 19.726 1.00 85.69 94 GLU A C 1
ATOM 689 O O . GLU A 1 94 ? 4.694 2.342 20.841 1.00 85.69 94 GLU A O 1
ATOM 694 N N . MET A 1 95 ? 4.779 2.671 18.613 1.00 86.94 95 MET A N 1
ATOM 695 C CA . MET A 1 95 ? 3.895 3.836 18.602 1.00 86.94 95 MET A CA 1
ATOM 696 C C . MET A 1 95 ? 2.503 3.487 19.150 1.00 86.94 95 MET A C 1
ATOM 698 O O . MET A 1 95 ? 2.008 4.171 20.044 1.00 86.94 95 MET A O 1
ATOM 702 N N . LEU A 1 96 ? 1.890 2.401 18.669 1.00 89.44 96 LEU A N 1
ATOM 703 C CA . LEU A 1 96 ? 0.582 1.930 19.126 1.00 89.44 96 LEU A CA 1
ATOM 704 C C . LEU A 1 96 ? 0.602 1.506 20.592 1.00 89.44 96 LEU A C 1
ATOM 706 O O . LEU A 1 96 ? -0.353 1.788 21.301 1.00 89.44 96 LEU A O 1
ATOM 710 N N . LEU A 1 97 ? 1.669 0.861 21.071 1.00 92.75 97 LEU A N 1
ATOM 711 C CA . LEU A 1 97 ? 1.802 0.488 22.481 1.00 92.75 97 LEU A CA 1
ATOM 712 C C . LEU A 1 97 ? 1.918 1.720 23.384 1.00 92.75 97 LEU A C 1
ATOM 714 O O . LEU A 1 97 ? 1.301 1.755 24.450 1.00 92.75 97 LEU A O 1
ATOM 718 N N . SER A 1 98 ? 2.664 2.740 22.956 1.00 91.00 98 SER A N 1
ATOM 719 C CA . SER A 1 98 ? 2.748 4.019 23.664 1.00 91.00 98 SER A CA 1
ATOM 720 C C . SER A 1 98 ? 1.387 4.725 23.713 1.00 91.00 98 SER A C 1
ATOM 722 O O . SER A 1 98 ? 0.954 5.140 24.789 1.00 91.00 98 SER A O 1
ATOM 724 N N . LEU A 1 99 ? 0.671 4.779 22.583 1.00 92.19 99 LEU A N 1
ATOM 725 C CA . LEU A 1 99 ? -0.685 5.334 22.506 1.00 92.19 99 LEU A CA 1
ATOM 726 C C . LEU A 1 99 ? -1.695 4.530 23.333 1.00 92.19 99 LEU A C 1
ATOM 728 O O . LEU A 1 99 ? -2.520 5.104 24.034 1.00 92.19 99 LEU A O 1
ATOM 732 N N . ALA A 1 100 ? -1.623 3.202 23.298 1.00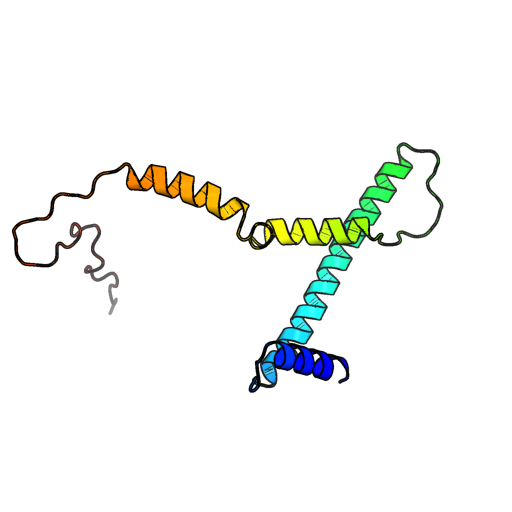 94.19 100 ALA A N 1
ATOM 733 C CA . ALA A 1 100 ? -2.486 2.347 24.101 1.00 94.19 100 ALA A CA 1
ATOM 734 C C . ALA A 1 100 ? -2.231 2.573 25.595 1.00 94.19 100 ALA A C 1
ATOM 736 O O . ALA A 1 100 ? -3.178 2.668 26.366 1.00 94.19 100 ALA A O 1
ATOM 737 N N . SER A 1 101 ? -0.969 2.720 26.004 1.00 94.75 101 SER A N 1
ATOM 738 C CA . SER A 1 101 ? -0.614 2.994 27.400 1.00 94.75 101 SER A CA 1
ATOM 739 C C . SER A 1 101 ? -1.139 4.352 27.873 1.00 94.75 101 SER A C 1
ATOM 741 O O . SER A 1 101 ? -1.597 4.458 29.007 1.00 94.75 101 SER A O 1
ATOM 743 N N . SER A 1 102 ? -1.120 5.382 27.017 1.00 94.31 102 SER A N 1
ATOM 744 C CA . SER A 1 102 ? -1.648 6.707 27.366 1.00 94.31 102 SER A CA 1
ATOM 745 C C . SER A 1 102 ? -3.179 6.754 27.402 1.00 94.31 102 SER A C 1
ATOM 747 O O . SER A 1 102 ? -3.739 7.356 28.315 1.00 94.31 102 SER A O 1
ATOM 749 N N . LEU A 1 103 ? -3.869 6.088 26.470 1.00 93.31 103 LEU A N 1
ATOM 750 C CA . LEU A 1 103 ? -5.336 6.022 26.448 1.00 93.31 103 LEU A CA 1
ATOM 751 C C . LEU A 1 103 ? -5.888 5.147 27.581 1.00 93.31 103 LEU A C 1
ATOM 753 O O . LEU A 1 103 ? -6.797 5.560 28.305 1.00 93.31 103 LEU A O 1
ATOM 757 N N . ASN A 1 104 ? -5.293 3.971 27.791 1.00 94.88 104 ASN A N 1
ATOM 758 C CA . ASN A 1 104 ? -5.724 3.019 28.817 1.00 94.88 104 ASN A CA 1
ATOM 759 C C . ASN A 1 104 ? -5.374 3.469 30.245 1.00 94.88 104 ASN A C 1
ATOM 761 O O . ASN A 1 104 ? -5.812 2.833 31.201 1.00 94.88 104 ASN A O 1
ATOM 765 N N . ALA A 1 105 ? -4.605 4.551 30.416 1.00 95.38 105 ALA A N 1
ATOM 766 C CA . ALA A 1 105 ? -4.371 5.158 31.726 1.00 95.38 105 ALA A CA 1
ATOM 767 C C . ALA A 1 105 ? -5.641 5.801 32.310 1.00 95.38 105 ALA A C 1
ATOM 769 O O . ALA A 1 105 ? -5.740 5.973 33.526 1.00 95.38 105 ALA A O 1
ATOM 770 N N . THR A 1 106 ? -6.615 6.158 31.465 1.00 92.81 106 THR A N 1
ATOM 771 C CA . THR A 1 106 ? -7.901 6.686 31.928 1.00 92.81 106 THR A CA 1
ATOM 772 C C . THR A 1 106 ? -8.819 5.535 32.353 1.00 92.81 106 THR A C 1
ATOM 774 O O . THR A 1 106 ? -9.096 4.647 31.543 1.00 92.81 106 THR A O 1
ATOM 777 N N . PRO A 1 107 ? -9.278 5.492 33.620 1.00 91.06 107 PRO A N 1
ATOM 778 C CA . PRO A 1 107 ? -10.144 4.416 34.076 1.00 91.06 107 PRO A CA 1
ATOM 779 C C . PRO A 1 107 ? -11.496 4.481 33.366 1.00 91.06 107 PRO A C 1
ATOM 781 O O . PRO A 1 107 ? -11.988 5.557 33.016 1.00 91.06 107 PRO A O 1
ATOM 784 N N . LEU A 1 108 ? -12.116 3.315 33.190 1.00 90.69 108 LEU A N 1
ATOM 785 C CA . LEU A 1 108 ? -13.447 3.228 32.600 1.00 90.69 108 LEU A CA 1
ATOM 786 C C . LEU A 1 108 ? -14.472 3.985 33.467 1.00 90.69 108 LEU A C 1
ATOM 788 O O . LEU A 1 108 ? -14.399 3.910 34.699 1.00 90.69 108 LEU A O 1
ATOM 792 N N . PRO A 1 109 ? -15.445 4.688 32.856 1.00 88.38 109 PRO A N 1
ATOM 793 C CA . PRO A 1 109 ? -16.542 5.299 33.593 1.00 88.38 109 PRO A CA 1
ATOM 794 C C . PRO A 1 109 ? -17.315 4.246 34.401 1.00 88.38 109 PRO A C 1
ATOM 796 O O . PRO A 1 109 ? -17.496 3.126 33.913 1.00 88.38 109 PRO A O 1
ATOM 799 N N . PRO A 1 110 ? -17.808 4.584 35.604 1.00 85.38 110 PRO A N 1
ATOM 800 C CA . PRO A 1 110 ? -18.622 3.664 36.384 1.00 85.38 110 PRO A CA 1
ATOM 801 C C . PRO A 1 110 ? -19.879 3.280 35.597 1.00 85.38 110 PRO A C 1
ATOM 803 O O . PRO A 1 110 ? -20.538 4.129 34.988 1.00 85.38 110 PRO A O 1
ATOM 806 N N . ILE A 1 111 ? -20.202 1.989 35.609 1.00 80.94 111 ILE A N 1
ATOM 807 C CA . ILE A 1 111 ? -21.441 1.470 35.032 1.00 80.94 111 ILE A CA 1
ATOM 808 C C . ILE A 1 111 ? -22.642 2.004 35.826 1.00 80.94 111 ILE A C 1
ATOM 810 O O . ILE A 1 111 ? -22.589 2.099 37.050 1.00 80.94 111 ILE A O 1
ATOM 814 N N . SER A 1 112 ? -23.713 2.401 35.137 1.00 76.50 112 SER A N 1
ATOM 815 C CA . SER A 1 112 ? -24.965 2.811 35.783 1.00 76.50 112 SER A CA 1
ATOM 816 C C . SER A 1 112 ? -25.822 1.593 36.121 1.00 76.50 112 SER A C 1
ATOM 818 O O . SER A 1 112 ? -25.979 0.725 35.266 1.00 76.50 112 SER A O 1
ATOM 820 N N . ASP A 1 113 ? -26.470 1.588 37.287 1.00 74.69 113 ASP A N 1
ATOM 821 C CA . ASP A 1 113 ? -27.419 0.533 37.695 1.00 74.69 113 ASP A CA 1
ATOM 822 C C . ASP A 1 113 ? -28.762 0.582 36.937 1.00 74.69 113 ASP A C 1
ATOM 824 O O . ASP A 1 113 ? -29.635 -0.270 37.114 1.00 74.69 113 ASP A O 1
ATOM 828 N N . THR A 1 114 ? -28.959 1.587 36.079 1.00 81.12 114 THR A N 1
ATOM 829 C CA . THR A 1 114 ? -30.155 1.727 35.250 1.00 81.12 114 THR A CA 1
ATOM 830 C C . THR A 1 114 ? -30.111 0.748 34.079 1.00 81.12 114 THR A C 1
ATOM 832 O O . THR A 1 114 ? -29.227 0.825 33.227 1.00 81.12 114 THR A O 1
ATOM 835 N N . TYR A 1 115 ? -31.105 -0.134 33.986 1.00 77.94 115 TYR A N 1
ATOM 836 C CA . TYR A 1 115 ? -31.288 -0.997 32.820 1.00 77.94 115 TYR A CA 1
ATOM 837 C C . TYR A 1 115 ? -31.608 -0.149 31.580 1.00 77.94 115 TYR A C 1
ATOM 839 O O . TYR A 1 115 ? -32.664 0.479 31.508 1.00 77.94 115 TYR A O 1
ATOM 847 N N . GLY A 1 116 ? -30.703 -0.117 30.601 1.00 83.81 116 GLY A N 1
ATOM 848 C CA . GLY A 1 116 ? -30.914 0.590 29.336 1.00 83.81 116 GLY A CA 1
ATOM 849 C C . GLY A 1 116 ? -29.623 1.043 28.654 1.00 83.81 116 GLY A C 1
ATOM 850 O O . GLY A 1 116 ? -28.521 0.837 29.157 1.00 83.81 116 GLY A O 1
ATOM 851 N N . ILE A 1 117 ? -29.766 1.669 27.483 1.00 82.00 117 ILE A N 1
ATOM 852 C CA . ILE A 1 117 ? -28.650 2.236 26.714 1.00 82.00 117 ILE A CA 1
ATOM 853 C C . ILE A 1 117 ? -28.434 3.686 27.157 1.00 82.00 117 ILE A C 1
ATOM 855 O O . ILE A 1 117 ? -29.341 4.514 27.061 1.00 82.00 117 ILE A O 1
ATOM 859 N N . ARG A 1 118 ? -27.219 4.018 27.604 1.00 79.56 118 ARG A N 1
ATOM 860 C CA . ARG A 1 118 ? -26.838 5.400 27.918 1.00 79.56 118 ARG A CA 1
ATOM 861 C C . ARG A 1 118 ? -26.482 6.144 26.633 1.00 79.56 118 ARG A C 1
ATOM 863 O O . ARG A 1 118 ? -25.387 5.981 26.100 1.00 79.56 118 ARG A O 1
ATOM 870 N N . LEU A 1 119 ? -27.405 6.970 26.152 1.00 82.94 119 LEU A N 1
ATOM 871 C CA . LEU A 1 119 ? -27.135 7.882 25.043 1.00 82.94 119 LEU A CA 1
ATOM 872 C C . LEU A 1 119 ? -26.187 9.012 25.500 1.00 82.94 119 LEU A C 1
ATOM 874 O O . LEU A 1 119 ? -26.267 9.451 26.654 1.00 82.94 119 LEU A O 1
ATOM 878 N N . PRO A 1 120 ? -25.285 9.495 24.624 1.00 85.81 120 PRO A N 1
ATOM 879 C CA . PRO A 1 120 ? -24.589 10.761 24.833 1.00 85.81 120 PRO A CA 1
ATOM 880 C C . PRO A 1 120 ? -25.582 11.918 25.054 1.00 85.81 120 PRO A C 1
ATOM 882 O O . PRO A 1 120 ? -26.757 11.790 24.707 1.00 85.81 120 PRO A O 1
ATOM 885 N N . PRO A 1 121 ? -25.141 13.063 25.608 1.00 84.94 121 PRO A N 1
ATOM 886 C CA . PRO A 1 121 ? -25.991 14.245 25.736 1.00 84.94 121 PRO A CA 1
ATOM 887 C C . PRO A 1 121 ? -26.675 14.609 24.404 1.00 84.94 121 PRO A C 1
ATOM 889 O O . PRO A 1 121 ? -26.058 14.423 23.351 1.00 84.94 121 PRO A O 1
ATOM 892 N N . PRO A 1 122 ? -27.890 15.197 24.426 1.00 79.56 122 PRO A N 1
ATOM 893 C CA . PRO A 1 122 ? -28.668 15.519 23.221 1.00 79.56 122 PRO A CA 1
ATOM 894 C C . PRO A 1 122 ? -27.894 16.379 22.209 1.00 79.56 122 PRO A C 1
ATOM 896 O O . PRO A 1 122 ? -28.068 16.233 21.007 1.00 79.56 122 PRO A O 1
ATOM 899 N N . GLN A 1 123 ? -26.977 17.229 22.687 1.00 81.50 123 GLN A N 1
ATOM 900 C CA . GLN A 1 123 ? -26.096 18.060 21.854 1.00 81.50 123 GLN A CA 1
ATOM 901 C C . GLN A 1 123 ? -25.118 17.245 20.994 1.00 81.50 123 GLN A C 1
ATOM 903 O O . GLN A 1 123 ? -24.671 17.713 19.954 1.00 81.50 123 GLN A O 1
ATOM 908 N N . HIS A 1 124 ? -24.764 16.038 21.436 1.00 82.12 124 HIS A N 1
ATOM 909 C CA . HIS A 1 124 ? -23.874 15.112 20.734 1.00 82.12 124 HIS A CA 1
ATOM 910 C C . HIS A 1 124 ? -24.660 13.961 20.085 1.00 82.12 124 HIS A C 1
ATOM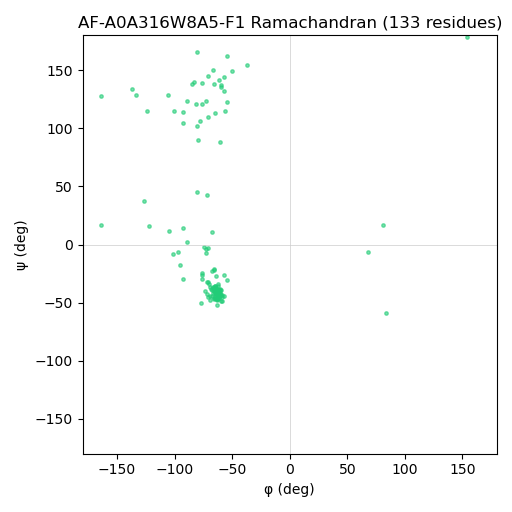 912 O O . HIS A 1 124 ? -24.069 12.956 19.694 1.00 82.12 124 HIS A O 1
ATOM 918 N N . THR A 1 125 ? -25.994 14.063 20.014 1.00 82.25 125 THR A N 1
ATOM 919 C CA . THR A 1 125 ? -26.850 13.046 19.392 1.00 82.25 125 THR A CA 1
ATOM 920 C C . THR A 1 125 ? -27.353 13.548 18.041 1.00 82.25 125 THR A C 1
ATOM 922 O O . THR A 1 125 ? -27.907 14.639 17.940 1.00 82.25 125 THR A O 1
ATOM 925 N N . LEU A 1 126 ? -27.184 12.740 16.991 1.00 80.31 126 LEU A N 1
ATOM 926 C CA . LEU A 1 126 ? -27.611 13.057 15.620 1.00 80.31 126 LEU A CA 1
ATOM 927 C C . LEU A 1 126 ? -29.117 12.796 15.406 1.00 80.31 126 LEU A C 1
ATOM 929 O O . LEU A 1 126 ? -29.513 12.159 14.436 1.00 80.31 126 LEU A O 1
ATOM 933 N N . THR A 1 127 ? -29.960 13.222 16.348 1.00 78.19 127 THR A N 1
ATOM 934 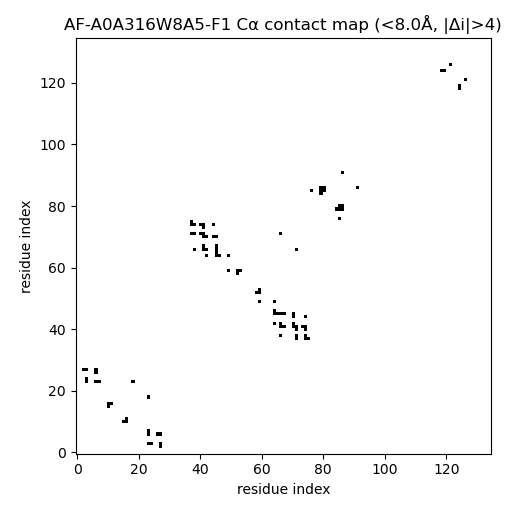C CA . THR A 1 127 ? -31.424 13.037 16.300 1.00 78.19 127 THR A CA 1
ATOM 935 C C . THR A 1 127 ? -32.175 14.290 15.857 1.00 78.19 127 THR A C 1
ATOM 937 O O . THR A 1 127 ? -33.382 14.225 15.626 1.00 78.19 127 THR A O 1
ATOM 940 N N . ASN A 1 128 ? -31.485 15.427 15.733 1.00 77.88 128 ASN A N 1
ATOM 941 C CA . ASN A 1 128 ? -32.084 16.650 15.215 1.00 77.88 128 ASN A CA 1
ATOM 942 C C . ASN A 1 128 ? -32.236 16.582 13.695 1.00 77.88 128 ASN A C 1
ATOM 944 O O . ASN A 1 128 ? -31.353 16.114 12.979 1.00 77.88 128 ASN A O 1
ATOM 948 N N . ILE A 1 129 ? -33.373 17.079 13.217 1.00 74.75 129 ILE A N 1
ATOM 949 C CA . ILE A 1 129 ? -33.651 17.231 11.793 1.00 74.75 129 ILE A CA 1
ATOM 950 C C . ILE A 1 129 ? -32.764 18.371 11.275 1.00 74.75 129 ILE A C 1
ATOM 952 O O . ILE A 1 129 ? -32.983 19.528 11.621 1.00 74.75 129 ILE A O 1
ATOM 956 N N . ASP A 1 130 ? -31.761 18.027 10.466 1.00 71.25 130 ASP A N 1
ATOM 957 C CA . ASP A 1 130 ? -30.769 18.961 9.900 1.00 71.25 130 ASP A CA 1
ATOM 958 C C . ASP A 1 130 ? -31.169 19.498 8.509 1.00 71.25 130 ASP A C 1
ATOM 960 O O . ASP A 1 130 ? -30.360 20.044 7.765 1.00 71.25 130 ASP A O 1
ATOM 964 N N . PHE A 1 131 ? -32.431 19.320 8.105 1.00 80.88 131 PHE A N 1
ATOM 965 C CA . PHE A 1 131 ? -32.928 19.829 6.829 1.00 80.88 131 PHE A CA 1
ATOM 966 C C . PHE A 1 131 ? -34.280 20.530 6.988 1.00 80.88 131 PHE A C 1
ATOM 968 O O . PHE A 1 131 ? -35.230 19.990 7.550 1.00 80.88 131 PHE A O 1
ATOM 975 N N . SER A 1 132 ? -34.363 21.751 6.459 1.00 75.19 132 SER A N 1
ATOM 976 C CA . SER A 1 132 ? -35.612 22.484 6.258 1.00 75.19 132 SER A CA 1
ATOM 977 C C . SER A 1 132 ? -35.988 22.353 4.788 1.00 75.19 132 SER A C 1
ATOM 979 O O . SER A 1 132 ? -35.251 22.815 3.916 1.00 75.19 132 SER A O 1
ATOM 981 N N . ILE A 1 133 ? -37.106 21.687 4.500 1.00 78.38 133 ILE A N 1
ATOM 982 C CA . ILE A 1 133 ? -37.667 21.679 3.149 1.00 78.38 133 ILE A CA 1
ATOM 983 C C . ILE A 1 133 ? -38.376 23.026 2.989 1.00 78.38 133 ILE A C 1
ATOM 985 O O . ILE A 1 133 ? -39.409 23.259 3.615 1.00 78.38 133 ILE A O 1
ATOM 989 N N . ILE A 1 134 ? -37.788 23.931 2.207 1.00 69.12 134 ILE A N 1
ATOM 990 C CA . ILE A 1 134 ? -38.441 25.185 1.821 1.00 69.12 134 ILE A CA 1
ATOM 991 C C . ILE A 1 134 ? -39.533 24.818 0.798 1.00 69.12 134 ILE A C 1
ATOM 993 O O . ILE A 1 134 ? -39.192 24.152 -0.184 1.00 69.12 134 ILE A O 1
ATOM 997 N N . PRO A 1 135 ? -40.813 25.168 1.034 1.00 64.94 135 PRO A N 1
ATOM 998 C CA . PRO A 1 135 ? -41.891 24.925 0.077 1.00 64.94 135 PRO A CA 1
ATOM 999 C C . PRO A 1 135 ? -41.766 25.783 -1.186 1.00 64.94 135 PRO A C 1
ATOM 1001 O O . PRO A 1 135 ? -41.233 26.914 -1.095 1.00 64.94 135 PRO A O 1
#

Nearest PDB structures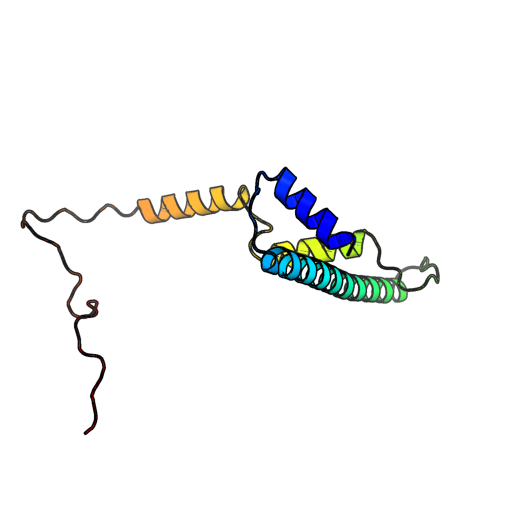 (foldseek):
  6tbm-assembly1_I  TM=8.422E-01  e=1.518E-06  Komagataella phaffii GS115

Foldseek 3Di:
DVVLVVVVVVCVVVVNPDDDSVVSVVVVVVVVVVVVQLVVQLLVVLVVVLVVCVVDHPDPDPDDSDRDPVSSVVSVCVVCVVVVNVPPDPVVVVVVVVVCVVVPVDDDDDDDPDPDDDDDPPVPDPPDDPDDDDD

Sequence (135 aa):
PRDARIMALLLASMGIEDAEPAVLSMLLEFSHRYAANILRDAQIYSEHAHFSTRSGGVNASASSPAVGLEDIMLAVSAKLANSGRGRGAATEKEMLLSLASSLNATPLPPISDTYGIRLPPPQHTLTNIDFSIIP

Mean predicted aligned error: 12.23 Å

Radius of gyration: 27.39 Å; Cα contacts (8 Å, |Δi|>4): 53; chains: 1; bounding box: 79×44×62 Å